Protein AF-A0A369S631-F1 (afdb_monomer_lite)

Radius of gyration: 33.82 Å; chains: 1; bounding box: 80×39×84 Å

Secondary structure (DSSP, 8-state):
-------EEEEE-SS----HHHHHHHHHHTT-EETTEEP-SEEEEE--GGG-TTT----TTEEEEEETTEEEEEEPTTEETTTTEEP-HHHHT--S-TTEEEEEETTEEEEEEPTT-EE-TTSTT-EE--GGGT--STT-EEEEETTEEEEE--TTEESTTS-EEP--EEETTEEE---

Structure (mmCIF, N/CA/C/O backbone):
data_AF-A0A369S631-F1
#
_entry.id   AF-A0A369S631-F1
#
loop_
_atom_site.group_PDB
_atom_site.id
_atom_site.type_symbol
_atom_site.label_atom_id
_atom_site.label_alt_id
_atom_site.label_comp_id
_atom_site.label_asym_id
_atom_site.label_entity_id
_atom_site.label_seq_id
_atom_site.pdbx_PDB_ins_code
_atom_site.Cartn_x
_atom_site.Cartn_y
_atom_site.Cartn_z
_atom_site.occupancy
_atom_site.B_iso_or_equiv
_atom_site.auth_seq_id
_atom_site.auth_comp_id
_atom_site.auth_asym_id
_atom_site.auth_atom_id
_atom_site.pdbx_PDB_model_num
ATOM 1 N N . MET A 1 1 ? -41.662 -12.267 47.388 1.00 38.25 1 MET A N 1
ATOM 2 C CA . MET A 1 1 ? -40.874 -11.061 47.059 1.00 38.25 1 MET A CA 1
ATOM 3 C C . MET A 1 1 ? -40.591 -11.122 45.569 1.00 38.25 1 MET A C 1
ATOM 5 O O . MET A 1 1 ? -40.041 -12.119 45.124 1.00 38.25 1 MET A O 1
ATOM 9 N N . CYS A 1 2 ? -41.093 -10.161 44.795 1.00 37.19 2 CYS A N 1
ATOM 10 C CA . CYS A 1 2 ? -40.942 -10.144 43.340 1.00 37.19 2 CYS A CA 1
ATOM 11 C C . CYS A 1 2 ? -39.547 -9.592 43.016 1.00 37.19 2 CYS A C 1
ATOM 13 O O . CYS A 1 2 ? -39.339 -8.386 43.116 1.00 37.19 2 CYS A O 1
ATOM 15 N N . SER A 1 3 ? -38.580 -10.463 42.721 1.00 49.34 3 SER A N 1
ATOM 16 C CA . SER A 1 3 ? -37.281 -10.033 42.197 1.00 49.34 3 SER A CA 1
ATOM 17 C C . SER A 1 3 ? -37.453 -9.857 40.695 1.00 49.34 3 SER A C 1
ATOM 19 O O . SER A 1 3 ? -37.385 -10.824 39.940 1.00 49.34 3 SER A O 1
ATOM 21 N N . ILE A 1 4 ? -37.789 -8.643 40.263 1.00 53.31 4 ILE A N 1
ATOM 22 C CA . ILE A 1 4 ? -37.769 -8.313 38.840 1.00 53.31 4 ILE A CA 1
ATOM 23 C C . ILE A 1 4 ? -36.288 -8.157 38.498 1.00 53.31 4 ILE A C 1
ATOM 25 O O . ILE A 1 4 ? -35.672 -7.168 38.882 1.00 53.31 4 ILE A O 1
ATOM 29 N N . ALA A 1 5 ? -35.701 -9.163 37.850 1.00 55.25 5 ALA A N 1
ATOM 30 C CA . ALA A 1 5 ? -34.417 -9.000 37.186 1.00 55.25 5 ALA A CA 1
ATOM 31 C C . ALA A 1 5 ? -34.649 -8.044 36.011 1.00 55.25 5 ALA A C 1
ATOM 33 O O . ALA A 1 5 ? -35.128 -8.435 34.951 1.00 55.25 5 ALA A O 1
ATOM 34 N N . THR A 1 6 ? -34.439 -6.757 36.249 1.00 62.78 6 THR A N 1
ATOM 35 C CA . THR A 1 6 ? -34.330 -5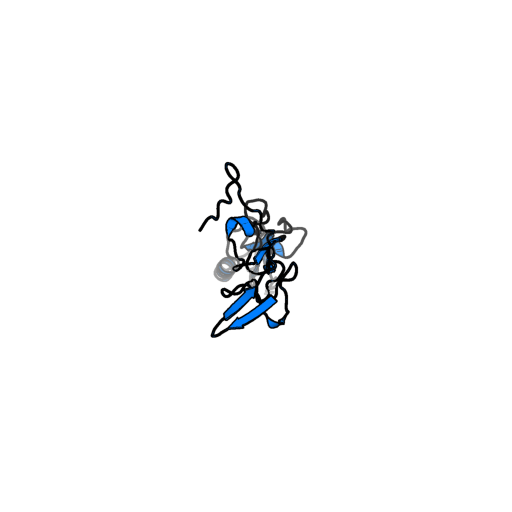.763 35.188 1.00 62.78 6 THR A CA 1
ATOM 36 C C . THR A 1 6 ? -32.920 -5.880 34.631 1.00 62.78 6 THR A C 1
ATOM 38 O O . THR A 1 6 ? -31.969 -5.543 35.330 1.00 62.78 6 THR A O 1
ATOM 41 N N . ASP A 1 7 ? -32.770 -6.383 33.409 1.00 65.81 7 ASP A N 1
ATOM 42 C CA . ASP A 1 7 ? -31.478 -6.362 32.725 1.00 65.81 7 ASP A CA 1
ATOM 43 C C . ASP A 1 7 ? -31.050 -4.901 32.528 1.00 65.81 7 ASP A C 1
ATOM 45 O O . ASP A 1 7 ? -31.763 -4.106 31.908 1.00 65.81 7 ASP A O 1
ATOM 49 N N . PHE A 1 8 ? -29.891 -4.532 33.072 1.00 70.88 8 PHE A N 1
ATOM 50 C CA . PHE A 1 8 ? -29.344 -3.187 32.916 1.00 70.88 8 PHE A CA 1
ATOM 51 C C . PHE A 1 8 ? -28.276 -3.185 31.825 1.00 70.88 8 PHE A C 1
ATOM 53 O O . PHE A 1 8 ? -27.304 -3.940 31.886 1.00 70.88 8 PHE A O 1
ATOM 60 N N . TYR A 1 9 ? -28.442 -2.294 30.848 1.00 72.81 9 TYR A N 1
ATOM 61 C CA . TYR A 1 9 ? -27.480 -2.071 29.773 1.00 72.81 9 TYR A CA 1
ATOM 62 C C . TYR A 1 9 ? -26.773 -0.740 29.997 1.00 72.81 9 TYR A C 1
ATOM 64 O O . TYR A 1 9 ? -27.407 0.317 29.989 1.00 72.81 9 TYR A O 1
ATOM 72 N N . ILE A 1 10 ? -25.458 -0.793 30.192 1.00 76.12 10 ILE A N 1
ATOM 73 C CA . ILE A 1 10 ? -24.613 0.394 30.311 1.00 76.12 10 ILE A CA 1
ATOM 74 C C . ILE A 1 10 ? -23.773 0.486 29.042 1.00 76.12 10 ILE A C 1
ATOM 76 O O . ILE A 1 10 ? -22.958 -0.392 28.760 1.00 76.12 10 ILE A O 1
ATOM 80 N N . VAL A 1 11 ? -23.986 1.558 28.279 1.00 76.25 11 VAL A N 1
ATOM 81 C CA . VAL A 1 11 ? -23.206 1.868 27.080 1.00 76.25 11 VAL A CA 1
ATOM 82 C C . VAL A 1 11 ? -22.340 3.079 27.376 1.00 76.25 11 VAL A C 1
ATOM 84 O O . VAL A 1 11 ? -22.861 4.164 27.641 1.00 76.25 11 VAL A O 1
ATOM 87 N N . PHE A 1 12 ? -21.024 2.900 27.323 1.00 77.62 12 PHE A N 1
ATOM 88 C CA . PHE A 1 12 ? -20.102 4.021 27.428 1.00 77.62 12 PHE A CA 1
ATOM 89 C C . PHE A 1 12 ? -19.967 4.724 26.088 1.00 77.62 12 PHE A C 1
ATOM 91 O O . PHE A 1 12 ? -19.769 4.080 25.066 1.00 77.62 12 PHE A O 1
ATOM 98 N N . LYS A 1 13 ? -20.058 6.051 26.117 1.00 66.44 13 LYS A N 1
ATOM 99 C CA . LYS A 1 13 ? -19.636 6.932 25.028 1.00 66.44 13 LYS A CA 1
ATOM 100 C C . LYS A 1 13 ? -18.479 7.785 25.532 1.00 66.44 13 LYS A C 1
ATOM 102 O O . LYS A 1 13 ? -18.433 8.044 26.732 1.00 66.44 13 LYS A O 1
ATOM 107 N N . GLU A 1 14 ? -17.579 8.146 24.620 1.00 67.06 14 GLU A N 1
ATOM 108 C CA . GLU A 1 14 ? -16.472 9.115 24.717 1.00 67.06 14 GLU A CA 1
ATOM 109 C C . GLU A 1 14 ? -15.904 9.448 26.122 1.00 67.06 14 GLU A C 1
ATOM 111 O O . GLU A 1 14 ? -16.585 9.946 27.014 1.00 67.06 14 GLU A O 1
ATOM 116 N N . ASN A 1 15 ? -14.585 9.305 26.286 1.00 64.00 15 ASN A N 1
ATOM 117 C CA . ASN A 1 15 ? -13.786 9.597 27.490 1.00 64.00 15 ASN A CA 1
ATOM 118 C C . ASN A 1 15 ? -13.926 8.606 28.657 1.00 64.00 15 ASN A C 1
ATOM 120 O O . ASN A 1 15 ? -13.320 8.803 29.714 1.00 64.00 15 ASN A O 1
ATOM 124 N N . SER A 1 16 ? -14.643 7.501 28.468 1.00 68.50 16 SER A N 1
ATOM 125 C CA . SER A 1 16 ? -14.704 6.424 29.457 1.00 68.50 16 SER A CA 1
ATOM 126 C C . SER A 1 16 ? -13.535 5.459 29.268 1.00 68.50 16 SER A C 1
ATOM 128 O O . SER A 1 16 ? -13.658 4.452 28.587 1.00 68.50 16 SER A O 1
ATOM 130 N N . LYS A 1 17 ? -12.393 5.721 29.917 1.00 69.00 17 LYS A N 1
ATOM 131 C CA . LYS A 1 17 ? -11.225 4.805 29.916 1.00 69.00 17 LYS A CA 1
ATOM 132 C C . LYS A 1 17 ? -11.453 3.506 30.705 1.00 69.00 17 LYS A C 1
ATOM 134 O O . LYS A 1 17 ? -10.502 2.824 31.076 1.00 69.00 17 LYS A O 1
ATOM 139 N N . ILE A 1 18 ? -12.702 3.213 31.042 1.00 74.94 18 ILE A N 1
ATOM 140 C CA . ILE A 1 18 ? -13.076 2.086 31.878 1.00 74.94 18 ILE A CA 1
ATOM 141 C C . ILE A 1 18 ? -13.235 0.880 30.965 1.00 74.94 18 ILE A C 1
ATOM 143 O O . ILE A 1 18 ? -14.046 0.897 30.043 1.00 74.94 18 ILE A O 1
ATOM 147 N N . ASN A 1 19 ? -12.480 -0.177 31.242 1.00 78.25 19 ASN A N 1
ATOM 148 C CA . ASN A 1 19 ? -12.666 -1.448 30.567 1.00 78.25 19 ASN A CA 1
ATOM 149 C C . ASN A 1 19 ? -14.057 -2.015 30.934 1.00 78.25 19 ASN A C 1
ATOM 151 O O . ASN A 1 19 ? -14.315 -2.250 32.121 1.00 78.25 19 ASN A O 1
ATOM 155 N N . PRO A 1 20 ? -14.947 -2.275 29.955 1.00 76.62 20 PRO A N 1
ATOM 156 C CA . PRO A 1 20 ? -16.286 -2.805 30.211 1.00 76.62 20 PRO A CA 1
ATOM 157 C C . PRO A 1 20 ? -16.293 -4.084 31.058 1.00 76.62 20 PRO A C 1
ATOM 159 O O . PRO A 1 20 ? -17.171 -4.264 31.900 1.00 76.62 20 PRO A O 1
ATOM 162 N N . SER A 1 21 ? -15.283 -4.944 30.889 1.00 76.38 21 SER A N 1
ATOM 163 C CA . SER A 1 21 ? -15.164 -6.207 31.629 1.00 76.38 21 SER A CA 1
ATOM 164 C C . SER A 1 21 ? -14.772 -5.989 33.093 1.00 76.38 21 SER A C 1
ATOM 166 O O . SER A 1 21 ? -15.277 -6.672 33.982 1.00 76.38 21 SER A O 1
ATOM 168 N N . GLU A 1 22 ? -13.895 -5.020 33.370 1.00 80.00 22 GLU A N 1
ATOM 169 C CA . GLU A 1 22 ? -13.499 -4.679 34.743 1.00 80.00 22 GLU A CA 1
ATOM 170 C C . GLU A 1 22 ? -14.668 -4.067 35.510 1.00 80.00 22 GLU A C 1
ATOM 172 O O . GLU A 1 22 ? -14.922 -4.434 36.658 1.00 80.00 22 GLU A O 1
ATOM 177 N N . LEU A 1 23 ? -15.429 -3.181 34.864 1.00 78.06 23 LEU A N 1
ATOM 178 C CA . LEU A 1 23 ? -16.596 -2.591 35.501 1.00 78.06 23 LEU A CA 1
ATOM 179 C C . LEU A 1 23 ? -17.709 -3.614 35.734 1.00 78.06 23 LEU A C 1
ATOM 181 O O . LEU A 1 23 ? -18.357 -3.567 36.778 1.00 78.06 23 LEU A O 1
ATOM 185 N N . ALA A 1 24 ? -17.910 -4.558 34.810 1.00 75.94 24 ALA A N 1
ATOM 186 C CA . ALA A 1 24 ? -18.889 -5.627 34.988 1.00 75.94 24 ALA A CA 1
ATOM 187 C C . ALA A 1 24 ? -18.572 -6.454 36.242 1.00 75.94 24 ALA A C 1
ATOM 189 O O . ALA A 1 24 ? -19.467 -6.724 37.046 1.00 75.94 24 ALA A O 1
ATOM 190 N N . ASN A 1 25 ? -17.287 -6.749 36.470 1.00 76.81 25 ASN A N 1
ATOM 191 C CA . ASN A 1 25 ? -16.831 -7.417 37.686 1.00 76.81 25 ASN A CA 1
ATOM 192 C C . ASN A 1 25 ? -17.133 -6.586 38.940 1.00 76.81 25 ASN A C 1
ATOM 194 O O . ASN A 1 25 ? -17.778 -7.102 39.849 1.00 76.81 25 ASN A O 1
ATOM 198 N N . VAL A 1 26 ? -16.757 -5.300 38.970 1.00 77.44 26 VAL A N 1
ATOM 199 C CA . VAL A 1 26 ? -17.018 -4.412 40.123 1.00 77.44 26 VAL A CA 1
ATOM 200 C C . VAL A 1 26 ? -18.509 -4.331 40.456 1.00 77.44 26 VAL A C 1
ATOM 202 O O . VAL A 1 26 ? -18.893 -4.382 41.623 1.00 77.44 26 VAL A O 1
ATOM 205 N N . ILE A 1 27 ? -19.371 -4.222 39.443 1.00 75.50 27 ILE A N 1
ATOM 206 C CA . ILE A 1 27 ? -20.819 -4.158 39.656 1.00 75.50 27 ILE A CA 1
ATOM 207 C C . ILE A 1 27 ? -21.346 -5.476 40.232 1.00 75.50 27 ILE A C 1
ATOM 209 O O . ILE A 1 27 ? -22.142 -5.456 41.173 1.00 75.50 27 ILE A O 1
ATOM 213 N N . SER A 1 28 ? -20.866 -6.610 39.714 1.00 72.44 28 SER A N 1
ATOM 214 C CA . SER A 1 28 ? -21.286 -7.938 40.172 1.00 72.44 28 SER A CA 1
ATOM 215 C C . SER A 1 28 ? -20.863 -8.256 41.613 1.00 72.44 28 SER A C 1
ATOM 217 O O . SER A 1 28 ? -21.577 -8.971 42.311 1.00 72.44 28 SER A O 1
ATOM 219 N N . THR A 1 29 ? -19.743 -7.702 42.095 1.00 76.50 29 THR A N 1
ATOM 220 C CA . THR A 1 29 ? -19.216 -7.978 43.443 1.00 76.50 29 THR A CA 1
ATOM 221 C C . THR A 1 29 ? -19.758 -7.050 44.528 1.00 76.50 29 THR A C 1
ATOM 223 O O . THR A 1 29 ? -19.678 -7.382 45.709 1.00 76.50 29 THR A O 1
ATOM 226 N N . ASN A 1 30 ? -20.307 -5.890 44.158 1.00 75.50 30 ASN A N 1
ATOM 227 C CA . ASN A 1 30 ? -20.600 -4.815 45.109 1.00 75.50 30 ASN A CA 1
ATOM 228 C C . ASN A 1 30 ? -22.081 -4.690 45.508 1.00 75.50 30 ASN A C 1
ATOM 230 O O . ASN A 1 30 ? -22.421 -3.740 46.209 1.00 75.50 30 ASN A O 1
ATOM 234 N N . ASN A 1 31 ? -22.955 -5.625 45.108 1.00 74.69 31 ASN A N 1
ATOM 235 C CA . ASN A 1 31 ? -24.385 -5.641 45.468 1.00 74.69 31 ASN A CA 1
ATOM 236 C C . ASN A 1 31 ? -25.062 -4.259 45.324 1.00 74.69 31 ASN A C 1
ATOM 238 O O . ASN A 1 31 ? -25.713 -3.769 46.249 1.00 74.69 31 ASN A O 1
ATOM 242 N N . LEU A 1 32 ? -24.868 -3.606 44.173 1.00 76.31 32 LEU A N 1
ATOM 243 C CA . LEU A 1 32 ? -25.383 -2.259 43.912 1.00 76.31 32 LEU A CA 1
ATOM 244 C C . LEU A 1 32 ? -26.918 -2.211 43.981 1.00 76.31 32 LEU A C 1
ATOM 246 O O . LEU A 1 32 ? -27.606 -3.099 43.477 1.00 76.31 32 LEU A O 1
ATOM 250 N N . ILE A 1 33 ? -27.450 -1.141 44.582 1.00 76.50 33 ILE A N 1
ATOM 251 C CA . ILE A 1 33 ? -28.890 -0.886 44.707 1.00 76.50 33 ILE A CA 1
ATOM 252 C C . ILE A 1 33 ? -29.209 0.484 44.102 1.00 76.50 33 ILE A C 1
ATOM 254 O O . ILE A 1 33 ? -28.678 1.496 44.558 1.00 76.50 33 ILE A O 1
ATOM 258 N N . ILE A 1 34 ? -30.106 0.534 43.113 1.00 72.44 34 ILE A N 1
ATOM 259 C CA . ILE A 1 34 ? -30.639 1.783 42.541 1.00 72.44 34 ILE A CA 1
ATOM 260 C C . ILE A 1 34 ? -32.146 1.816 42.788 1.00 72.44 34 ILE A C 1
ATOM 262 O O . ILE A 1 34 ? -32.844 0.852 42.499 1.00 72.44 34 ILE A O 1
ATOM 266 N N . GLN A 1 35 ? -32.653 2.910 43.370 1.00 78.44 35 GLN A N 1
ATOM 267 C CA . GLN A 1 35 ? -34.083 3.080 43.689 1.00 78.44 35 GLN A CA 1
ATOM 268 C C . GLN A 1 35 ? -34.692 1.913 44.501 1.00 78.44 35 GLN A C 1
ATOM 270 O O . GLN A 1 35 ? -35.868 1.588 44.367 1.00 78.44 35 GLN A O 1
ATOM 275 N N . GLY A 1 36 ? -33.890 1.277 45.362 1.00 75.81 36 GLY A N 1
ATOM 276 C CA . GLY A 1 36 ? -34.324 0.144 46.186 1.00 75.81 36 GLY A CA 1
ATOM 277 C C . GLY A 1 36 ? -34.330 -1.212 45.472 1.00 75.81 36 GLY A C 1
ATOM 278 O O . GLY A 1 36 ? -34.725 -2.202 46.083 1.00 75.81 36 GLY A O 1
ATOM 279 N N . GLN A 1 37 ? -33.872 -1.285 44.218 1.00 76.19 37 GLN A N 1
ATOM 280 C CA . GLN A 1 37 ? -33.722 -2.534 43.472 1.00 76.19 37 GLN A CA 1
ATOM 281 C C . GLN A 1 37 ? -32.257 -2.965 43.411 1.00 76.19 37 GLN A C 1
ATOM 283 O O . GLN A 1 37 ? -31.389 -2.183 43.022 1.00 76.19 37 GLN A O 1
ATOM 288 N N . SER A 1 38 ? -31.990 -4.219 43.787 1.00 75.81 38 SER A N 1
ATOM 289 C CA . SER A 1 38 ? -30.686 -4.847 43.582 1.00 75.81 38 SER A CA 1
ATOM 290 C C . SER A 1 38 ? -30.435 -5.028 42.094 1.00 75.81 38 SER A C 1
ATOM 292 O O . SER A 1 38 ? -31.223 -5.661 41.393 1.00 75.81 38 SER A O 1
ATOM 294 N N . ILE A 1 39 ? -29.313 -4.499 41.631 1.00 73.62 39 ILE A N 1
ATOM 295 C CA . ILE A 1 39 ? -28.871 -4.672 40.260 1.00 73.62 39 ILE A CA 1
ATOM 296 C C . ILE A 1 39 ? -28.252 -6.061 40.133 1.00 73.62 39 ILE A C 1
ATOM 298 O O . ILE A 1 39 ? -27.251 -6.374 40.772 1.00 73.62 39 ILE A O 1
ATOM 302 N N . GLN A 1 40 ? -28.875 -6.898 39.314 1.00 70.25 40 GLN A N 1
ATOM 303 C CA . GLN A 1 40 ? -28.386 -8.221 38.941 1.00 70.25 40 GLN A CA 1
ATOM 304 C C . GLN A 1 40 ? -28.347 -8.275 37.412 1.00 70.25 40 GLN A C 1
ATOM 306 O O . GLN A 1 40 ? -29.193 -7.660 36.773 1.00 70.25 40 GLN A O 1
ATOM 311 N N . ASN A 1 41 ? -27.371 -8.985 36.839 1.00 70.25 41 ASN A N 1
ATOM 312 C CA . ASN A 1 41 ? -27.178 -9.120 35.387 1.00 70.25 41 ASN A CA 1
ATOM 313 C C . ASN A 1 41 ? -27.002 -7.771 34.657 1.00 70.25 41 ASN A C 1
ATOM 315 O O . ASN A 1 41 ? -27.923 -7.238 34.039 1.00 70.25 41 ASN A O 1
ATOM 319 N N . VAL A 1 42 ? -25.786 -7.219 34.710 1.00 75.19 42 VAL A N 1
ATOM 320 C CA . VAL A 1 42 ? -25.434 -5.990 33.980 1.00 75.19 42 VAL A CA 1
ATOM 321 C C . VAL A 1 42 ? -24.629 -6.328 32.742 1.00 75.19 42 VAL A C 1
ATOM 323 O O . VAL A 1 42 ? -23.574 -6.954 32.833 1.00 75.19 42 VAL A O 1
ATOM 326 N N . THR A 1 43 ? -25.108 -5.859 31.594 1.00 78.00 43 THR A N 1
ATOM 327 C CA . THR A 1 43 ? -24.362 -5.919 30.341 1.00 78.00 43 THR A CA 1
ATOM 328 C C . THR A 1 43 ? -23.698 -4.571 30.116 1.00 78.00 43 THR A C 1
ATOM 330 O O . THR A 1 43 ? -24.369 -3.542 30.016 1.00 78.00 43 THR A O 1
ATOM 333 N N . ILE A 1 44 ? -22.369 -4.574 30.050 1.00 79.06 44 ILE A N 1
ATOM 334 C CA . ILE A 1 44 ? -21.579 -3.373 29.794 1.00 79.06 44 ILE A CA 1
ATOM 335 C C . ILE A 1 44 ? -20.936 -3.524 28.434 1.00 79.06 44 ILE A C 1
ATOM 337 O O . ILE A 1 44 ? -20.188 -4.472 28.193 1.00 79.06 44 ILE A O 1
ATOM 341 N N . THR A 1 45 ? -21.232 -2.584 27.550 1.00 84.19 45 THR A N 1
ATOM 342 C CA . THR A 1 45 ? -20.681 -2.578 26.201 1.00 84.19 45 THR A CA 1
ATOM 343 C C . THR A 1 45 ? -20.066 -1.234 25.896 1.00 84.19 45 THR A C 1
ATOM 345 O O . THR A 1 45 ? -20.592 -0.182 26.261 1.00 84.19 45 THR A O 1
ATOM 348 N N . ASP A 1 46 ? -18.964 -1.289 25.174 1.00 86.56 46 ASP A N 1
ATOM 349 C CA . ASP A 1 46 ? -18.381 -0.122 24.549 1.00 86.56 46 ASP A CA 1
ATOM 350 C C . ASP A 1 46 ? -19.199 0.284 23.314 1.00 86.56 46 ASP A C 1
ATOM 352 O O . ASP A 1 46 ? -19.688 -0.576 22.569 1.00 86.56 46 ASP A O 1
ATOM 356 N N . PHE A 1 47 ? -19.403 1.586 23.124 1.00 89.00 47 PHE A N 1
ATOM 357 C CA . PHE A 1 47 ? -20.071 2.086 21.932 1.00 89.00 47 PHE A CA 1
ATOM 358 C C . PHE A 1 47 ? -19.093 2.068 20.765 1.00 89.00 47 PHE A C 1
ATOM 360 O O . PHE A 1 47 ? -18.191 2.882 20.720 1.00 89.00 47 PHE A O 1
ATOM 367 N N . ASN A 1 48 ? -19.299 1.171 19.800 1.00 91.31 48 ASN A N 1
ATOM 368 C CA . ASN A 1 48 ? -18.397 1.081 18.660 1.00 91.31 48 ASN A CA 1
ATOM 369 C C . ASN A 1 48 ? -18.618 2.233 17.665 1.00 91.31 48 ASN A C 1
ATOM 371 O O . ASN A 1 48 ? -19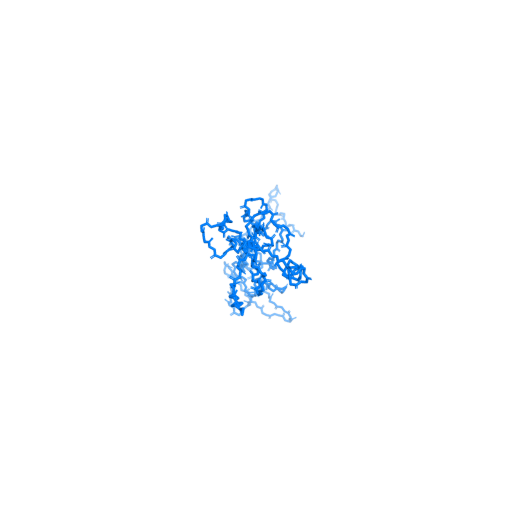.490 2.127 16.794 1.00 91.31 48 ASN A O 1
ATOM 375 N N . GLU A 1 49 ? -17.820 3.302 17.750 1.00 92.50 49 GLU A N 1
ATOM 376 C CA . GLU A 1 49 ? -17.937 4.454 16.844 1.00 92.50 49 GLU A CA 1
ATOM 377 C C . GLU A 1 49 ? -17.627 4.083 15.384 1.00 92.50 49 GLU A C 1
ATOM 379 O O . GLU A 1 49 ? -18.148 4.693 14.450 1.00 92.50 49 GLU A O 1
ATOM 384 N N . CYS A 1 50 ? -16.852 3.019 15.157 1.00 94.81 50 CYS A N 1
ATOM 385 C CA . CYS A 1 50 ? -16.525 2.536 13.817 1.00 94.81 50 CYS A CA 1
ATOM 386 C C . CYS A 1 50 ? -17.675 1.779 13.136 1.00 94.81 50 CYS A C 1
ATOM 388 O O . CYS A 1 50 ? -17.650 1.598 11.918 1.00 94.81 50 CYS A O 1
ATOM 390 N N . ALA A 1 51 ? -18.684 1.325 13.887 1.00 94.06 51 ALA A N 1
ATOM 391 C CA . ALA A 1 51 ? -19.791 0.535 13.345 1.00 94.06 51 ALA A CA 1
ATOM 392 C C . ALA A 1 51 ? -20.835 1.379 12.593 1.00 94.06 51 ALA A C 1
ATOM 394 O O . ALA A 1 51 ? -21.667 0.829 11.867 1.00 94.06 51 ALA A O 1
ATOM 395 N N . ARG A 1 52 ? -20.827 2.707 12.767 1.00 89.75 52 ARG A N 1
ATOM 396 C CA . ARG A 1 52 ? -21.833 3.614 12.204 1.00 89.75 52 ARG A CA 1
ATOM 397 C C . ARG A 1 52 ? -21.161 4.756 11.455 1.00 89.75 52 ARG A C 1
ATOM 399 O O . ARG A 1 52 ? -20.384 5.512 12.022 1.00 89.75 52 ARG A O 1
ATOM 406 N N . ALA A 1 53 ? -21.532 4.942 10.190 1.00 86.69 53 ALA A N 1
ATOM 407 C CA . ALA A 1 53 ? -20.978 6.005 9.346 1.00 86.69 53 ALA A CA 1
ATOM 408 C C . ALA A 1 53 ? -21.241 7.428 9.881 1.00 86.69 53 ALA A C 1
ATOM 410 O O . ALA A 1 53 ? -20.525 8.351 9.525 1.00 86.69 53 ALA A O 1
ATOM 411 N N . THR A 1 54 ? -22.265 7.612 10.722 1.00 90.06 54 THR A N 1
ATOM 412 C CA . THR A 1 54 ? -22.576 8.899 11.364 1.00 90.06 54 THR A CA 1
ATOM 413 C C . THR A 1 54 ? -21.637 9.253 12.513 1.00 90.06 54 THR A C 1
ATOM 415 O O . THR A 1 54 ? -21.522 10.428 12.837 1.00 90.06 54 THR A O 1
ATOM 418 N N . ASP A 1 55 ? -21.011 8.249 13.130 1.00 89.94 55 ASP A N 1
ATOM 419 C CA . ASP A 1 55 ? -20.145 8.408 14.304 1.00 89.94 55 ASP A CA 1
ATOM 420 C C . ASP A 1 55 ? -18.654 8.290 13.919 1.00 89.94 55 ASP A C 1
ATOM 422 O O . ASP A 1 55 ? -17.789 8.898 14.547 1.00 89.94 55 ASP A O 1
ATOM 426 N N . ASN A 1 56 ? -18.351 7.571 12.832 1.00 91.81 56 ASN A N 1
ATOM 427 C CA . ASN A 1 56 ? -17.008 7.448 12.276 1.00 91.81 56 ASN A CA 1
ATOM 428 C C . ASN A 1 56 ? -16.592 8.715 11.505 1.00 91.81 56 ASN A C 1
ATOM 430 O O . ASN A 1 56 ? -17.052 8.955 10.388 1.00 91.81 56 ASN A O 1
ATOM 434 N N . THR A 1 57 ? -15.671 9.496 12.076 1.00 92.31 57 THR A N 1
ATOM 435 C CA . THR A 1 57 ? -15.122 10.710 11.438 1.00 92.31 57 THR A CA 1
ATOM 436 C C . THR A 1 57 ? -13.852 10.470 10.614 1.00 92.31 57 THR A C 1
ATOM 438 O O . THR A 1 57 ? -13.299 11.417 10.049 1.00 92.31 57 THR A O 1
ATOM 441 N N . CYS A 1 58 ? -13.371 9.226 10.527 1.00 94.50 58 CYS A N 1
ATOM 442 C CA . CYS A 1 58 ? -12.175 8.898 9.762 1.00 94.50 58 CYS A CA 1
ATOM 443 C C . CYS A 1 58 ? -12.388 9.148 8.264 1.00 94.50 58 CYS A C 1
ATOM 445 O O . CYS A 1 58 ? -13.448 8.867 7.703 1.00 94.50 58 CYS A O 1
ATOM 447 N N . ASN A 1 59 ? -11.352 9.648 7.594 1.00 93.56 59 ASN A N 1
ATOM 448 C CA . ASN A 1 59 ? -11.385 9.863 6.152 1.00 93.56 59 ASN A CA 1
ATOM 449 C C . ASN A 1 59 ? -11.266 8.540 5.365 1.00 93.56 59 ASN A C 1
ATOM 451 O O . ASN A 1 59 ? -11.008 7.470 5.919 1.00 93.56 59 ASN A O 1
ATOM 455 N N . SER A 1 60 ? -11.423 8.611 4.039 1.00 94.69 60 SER A N 1
ATOM 456 C CA . SER A 1 60 ? -11.378 7.438 3.152 1.00 94.69 60 SER A CA 1
ATOM 457 C C . SER A 1 60 ? -10.045 6.687 3.164 1.00 94.69 60 SER A C 1
ATOM 459 O O . SER A 1 60 ? -10.025 5.501 2.837 1.00 94.69 60 SER A O 1
ATOM 461 N N . ASN A 1 61 ? -8.951 7.337 3.561 1.00 97.12 61 ASN A N 1
ATOM 462 C CA . ASN A 1 61 ? -7.595 6.783 3.595 1.00 97.12 61 ASN A CA 1
ATOM 463 C C . ASN A 1 61 ? -7.193 6.330 5.008 1.00 97.12 61 ASN A C 1
ATOM 465 O O . ASN A 1 61 ? -6.026 6.037 5.268 1.00 97.12 61 ASN A O 1
ATOM 469 N N . GLN A 1 62 ? -8.162 6.237 5.920 1.00 97.06 62 GLN A N 1
ATOM 470 C CA . GLN A 1 62 ? -7.980 5.802 7.298 1.00 97.06 62 GLN A CA 1
ATOM 471 C C . GLN A 1 62 ? -8.786 4.536 7.604 1.00 97.06 62 GLN A C 1
ATOM 473 O O . GLN A 1 62 ? -9.857 4.293 7.050 1.00 97.06 62 GLN A O 1
ATOM 478 N N . ASN A 1 63 ? -8.253 3.729 8.514 1.00 95.94 63 ASN A N 1
ATOM 479 C CA . ASN A 1 63 ? -8.956 2.659 9.198 1.00 95.94 63 ASN A CA 1
ATOM 480 C C . ASN A 1 63 ? -9.433 3.187 10.552 1.00 95.94 63 ASN A C 1
ATOM 482 O O . ASN A 1 63 ? -8.636 3.720 11.328 1.00 95.94 63 ASN A O 1
ATOM 486 N N . CYS A 1 64 ? -10.724 3.020 10.830 1.00 96.19 64 CYS A N 1
ATOM 487 C CA . CYS A 1 64 ? -11.274 3.296 12.150 1.00 96.19 64 CYS A CA 1
ATOM 488 C C . CYS A 1 64 ? -10.959 2.127 13.084 1.00 96.19 64 CYS A C 1
ATOM 490 O O . CYS A 1 64 ? -11.224 0.969 12.751 1.00 96.19 64 CYS A O 1
ATOM 492 N N . ILE A 1 65 ? -10.390 2.437 14.244 1.00 95.25 65 ILE A N 1
ATOM 493 C CA . ILE A 1 65 ? -10.053 1.478 15.290 1.00 95.25 65 ILE A CA 1
ATOM 494 C C . ILE A 1 65 ? -10.850 1.853 16.529 1.00 95.25 65 ILE A C 1
ATOM 496 O O . ILE A 1 65 ? -10.637 2.915 17.114 1.00 95.25 65 ILE A O 1
ATOM 500 N N . ASN A 1 66 ? -11.751 0.959 16.918 1.00 92.44 66 ASN A N 1
ATOM 501 C CA . ASN A 1 66 ? -12.565 1.125 18.108 1.00 92.44 66 ASN A CA 1
ATOM 502 C C . ASN A 1 66 ? -11.735 0.873 19.372 1.00 92.44 66 ASN A C 1
ATOM 504 O O . ASN A 1 66 ? -11.025 -0.134 19.448 1.00 92.44 66 ASN A O 1
ATOM 508 N N . LEU A 1 67 ? -11.832 1.759 20.356 1.00 89.62 67 LEU A N 1
ATOM 509 C CA . LEU A 1 67 ? -11.129 1.682 21.634 1.00 89.62 67 LEU A CA 1
ATOM 510 C C . LEU A 1 67 ? -12.136 1.864 22.778 1.00 89.62 67 LEU A C 1
ATOM 512 O O . LEU A 1 67 ? -13.235 2.358 22.590 1.00 89.62 67 LEU A O 1
ATOM 516 N N . TYR A 1 68 ? -11.775 1.492 24.005 1.00 87.56 68 TYR A N 1
ATOM 517 C CA . TYR A 1 68 ? -12.709 1.685 25.115 1.00 87.56 68 TYR A CA 1
ATOM 518 C C . TYR A 1 68 ? -12.945 3.169 25.400 1.00 87.56 68 TYR A C 1
ATOM 520 O O . TYR A 1 68 ? -12.014 3.906 25.744 1.00 87.56 68 TYR A O 1
ATOM 528 N N . GLY A 1 69 ? -14.203 3.582 25.247 1.00 83.31 69 GLY A N 1
ATOM 529 C CA . GLY A 1 69 ? -14.662 4.950 25.417 1.00 83.31 69 GLY A CA 1
ATOM 530 C C . GLY A 1 69 ? -14.068 5.937 24.418 1.00 83.31 69 GLY A C 1
ATOM 531 O O . GLY A 1 69 ? -14.039 7.125 24.732 1.00 83.31 69 GLY A O 1
ATOM 532 N N . THR A 1 70 ? -13.534 5.491 23.279 1.00 88.81 70 THR A N 1
ATOM 533 C CA . THR A 1 70 ? -13.069 6.368 22.194 1.00 88.81 70 THR A CA 1
ATOM 534 C C . THR A 1 70 ? -12.795 5.562 20.925 1.00 88.81 70 THR A C 1
ATOM 536 O O . THR A 1 70 ? -12.828 4.346 20.914 1.00 88.81 70 THR A O 1
ATOM 539 N N . TYR A 1 71 ? -12.374 6.222 19.859 1.00 91.94 71 TYR A N 1
ATOM 540 C CA . TYR A 1 71 ? -11.858 5.562 18.672 1.00 91.94 71 TYR A CA 1
ATOM 541 C C . TYR A 1 71 ? -10.662 6.343 18.149 1.00 91.94 71 TYR A C 1
ATOM 543 O O . TYR A 1 71 ? -10.406 7.488 18.530 1.00 91.94 71 TYR A O 1
ATOM 551 N N . THR A 1 72 ? -9.895 5.716 17.269 1.00 92.69 72 THR A N 1
ATOM 552 C CA . THR A 1 72 ? -8.807 6.394 16.576 1.00 92.69 72 THR A CA 1
ATOM 553 C C . THR A 1 72 ? -8.824 6.076 15.091 1.00 92.69 72 THR A C 1
ATOM 555 O O . THR A 1 72 ? -9.241 4.996 14.671 1.00 92.69 72 THR A O 1
ATOM 558 N N . CYS A 1 73 ? -8.364 7.035 14.292 1.00 95.56 73 CYS A N 1
ATOM 559 C CA . CYS A 1 73 ? -8.218 6.897 12.853 1.00 95.56 73 CYS A CA 1
ATOM 560 C C . CYS A 1 73 ? -6.741 6.698 12.528 1.00 95.56 73 CYS A C 1
ATOM 562 O O . CYS A 1 73 ? -5.931 7.610 12.699 1.00 95.56 73 CYS A O 1
ATOM 564 N N . GLN A 1 74 ? -6.387 5.513 12.041 1.00 96.44 74 GLN A N 1
ATOM 565 C CA . GLN A 1 74 ? -5.027 5.209 11.606 1.00 96.44 74 GLN A CA 1
ATOM 566 C C . GLN A 1 74 ? -4.957 5.226 10.083 1.00 96.44 74 GLN A C 1
ATOM 568 O O . GLN A 1 74 ? -5.850 4.698 9.429 1.00 96.44 74 GLN A O 1
ATOM 573 N N . CYS A 1 75 ? -3.901 5.793 9.498 1.00 98.06 75 CYS A N 1
ATOM 574 C CA . CYS A 1 75 ? -3.719 5.728 8.048 1.00 98.06 75 CYS A CA 1
ATOM 575 C C . CYS A 1 75 ? -3.695 4.277 7.553 1.00 98.06 75 CYS A C 1
ATOM 577 O O . CYS A 1 75 ? -3.106 3.396 8.185 1.00 98.06 75 CYS A O 1
ATOM 579 N N . LYS A 1 76 ? -4.338 4.038 6.408 1.00 97.75 76 LYS A N 1
ATOM 580 C CA . LYS A 1 76 ? -4.216 2.782 5.668 1.00 97.75 76 LYS A CA 1
ATOM 581 C C . LYS A 1 76 ? -2.765 2.577 5.222 1.00 97.75 76 LYS A C 1
ATOM 583 O O . LYS A 1 76 ? -1.984 3.525 5.136 1.00 97.75 76 LYS A O 1
ATOM 588 N N . ILE A 1 77 ? -2.410 1.328 4.925 1.00 96.00 77 ILE A N 1
ATOM 589 C CA . ILE A 1 77 ? -1.115 0.998 4.313 1.00 96.00 77 ILE A CA 1
ATOM 590 C C . ILE A 1 77 ? -0.966 1.806 3.015 1.00 96.00 77 ILE A C 1
ATOM 592 O O . ILE A 1 77 ? -1.938 1.941 2.276 1.00 96.00 77 ILE A O 1
ATOM 596 N N . GLY A 1 78 ? 0.228 2.356 2.778 1.00 96.69 78 GLY A N 1
ATOM 597 C CA . GLY A 1 78 ? 0.505 3.236 1.637 1.00 96.69 78 GLY A CA 1
ATOM 598 C C . GLY A 1 78 ? 0.229 4.722 1.896 1.00 96.69 78 GLY A C 1
ATOM 599 O O . GLY A 1 78 ? 0.482 5.536 1.022 1.00 96.69 78 GLY A O 1
ATOM 600 N N . PHE A 1 79 ? -0.228 5.109 3.094 1.00 97.75 79 PHE A N 1
ATOM 601 C CA . PHE A 1 79 ? -0.513 6.507 3.442 1.00 97.75 79 PHE A CA 1
ATOM 602 C C . PHE A 1 79 ? 0.208 6.952 4.721 1.00 97.75 79 PHE A C 1
ATOM 604 O O . PHE A 1 79 ? 0.476 6.149 5.616 1.00 97.75 79 PHE A O 1
ATOM 611 N N . THR A 1 80 ? 0.508 8.250 4.839 1.00 95.62 80 THR A N 1
ATOM 612 C CA . THR A 1 80 ? 1.236 8.817 5.987 1.00 95.62 80 THR A CA 1
ATOM 613 C C . THR A 1 80 ? 0.804 10.245 6.353 1.00 95.62 80 THR A C 1
ATOM 615 O O . THR A 1 80 ? 0.130 10.939 5.591 1.00 95.62 80 THR A O 1
ATOM 618 N N . GLY A 1 81 ? 1.214 10.703 7.539 1.00 93.31 81 GLY A N 1
ATOM 619 C CA . GLY A 1 81 ? 0.921 12.039 8.067 1.00 93.31 81 GLY A CA 1
ATOM 620 C C . GLY A 1 81 ? -0.512 12.216 8.583 1.00 93.31 81 GLY A C 1
ATOM 621 O O . GLY A 1 81 ? -1.343 11.317 8.503 1.00 93.31 81 GLY A O 1
ATOM 622 N N . SER A 1 82 ? -0.818 13.403 9.117 1.00 86.31 82 SER A N 1
ATOM 623 C CA . SER A 1 82 ? -2.131 13.716 9.713 1.00 86.31 82 SER A CA 1
ATOM 624 C C . SER A 1 82 ? -3.291 13.668 8.712 1.00 86.31 82 SER A C 1
ATOM 626 O O . SER A 1 82 ? -4.421 13.382 9.096 1.00 86.31 82 SER A O 1
ATOM 628 N N . GLY A 1 83 ? -3.010 13.924 7.433 1.00 90.94 83 GLY A N 1
ATOM 629 C CA . GLY A 1 83 ? -3.984 13.834 6.346 1.00 90.94 83 GLY A CA 1
ATOM 630 C C . GLY A 1 83 ? -4.071 12.462 5.677 1.00 90.94 83 GLY A C 1
ATOM 631 O O . GLY A 1 83 ? -4.897 12.310 4.786 1.00 90.94 83 GLY A O 1
ATOM 632 N N . CYS A 1 84 ? -3.239 11.487 6.069 1.00 96.44 84 CYS A N 1
ATOM 633 C CA . CYS A 1 84 ? -3.072 10.214 5.359 1.00 96.44 84 CYS A CA 1
ATOM 634 C C . CYS A 1 84 ? -2.903 10.428 3.851 1.00 96.44 84 CYS A C 1
ATOM 636 O O . CYS A 1 84 ? -3.721 10.002 3.036 1.00 96.44 84 CYS A O 1
ATOM 638 N N . VAL A 1 85 ? -1.837 11.152 3.512 1.00 96.06 85 VAL A N 1
ATOM 639 C CA . VAL A 1 85 ? -1.428 11.421 2.134 1.00 96.06 85 VAL A CA 1
ATOM 640 C C . VAL A 1 85 ? -0.684 10.206 1.602 1.00 96.06 85 VAL A C 1
ATOM 642 O O . VAL A 1 85 ? 0.055 9.553 2.341 1.00 96.06 85 VAL A O 1
ATOM 645 N N . ASP A 1 86 ? -0.908 9.917 0.328 1.00 97.50 86 ASP A N 1
ATOM 646 C CA . ASP A 1 86 ? -0.272 8.835 -0.410 1.00 97.50 86 ASP A CA 1
ATOM 647 C C . ASP A 1 86 ? 1.264 8.888 -0.312 1.00 97.50 86 ASP A C 1
ATOM 649 O O . ASP A 1 86 ? 1.881 9.952 -0.448 1.00 97.50 86 ASP A O 1
ATOM 653 N N . ILE A 1 87 ? 1.884 7.744 -0.029 1.00 97.38 87 ILE A N 1
ATOM 654 C CA . ILE A 1 87 ? 3.336 7.598 0.047 1.00 97.38 87 ILE A CA 1
ATOM 655 C C . ILE A 1 87 ? 3.857 7.359 -1.360 1.00 97.38 87 ILE A C 1
ATOM 657 O O . ILE A 1 87 ? 3.527 6.359 -1.967 1.00 97.38 87 ILE A O 1
ATOM 661 N N . ASN A 1 88 ? 4.772 8.204 -1.834 1.00 96.44 88 ASN A N 1
ATOM 662 C CA . ASN A 1 88 ? 5.412 7.970 -3.124 1.00 96.44 88 ASN A CA 1
ATOM 663 C C . ASN A 1 88 ? 6.542 6.930 -3.030 1.00 96.44 88 ASN A C 1
ATOM 665 O O . ASN A 1 88 ? 7.703 7.301 -2.795 1.00 96.44 88 ASN A O 1
ATOM 669 N N . GLU A 1 89 ? 6.241 5.644 -3.245 1.00 95.81 89 GLU A N 1
ATOM 670 C CA . GLU A 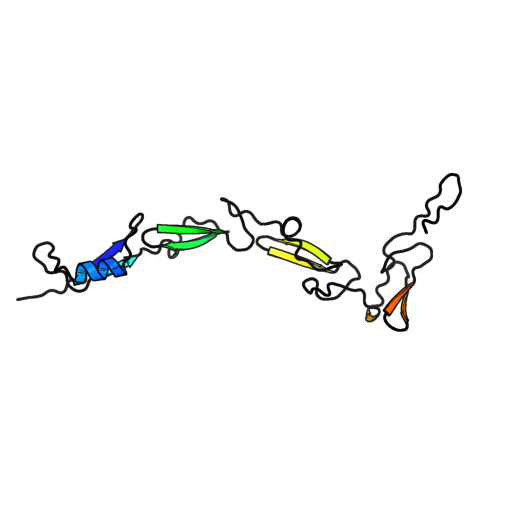1 89 ? 7.219 4.551 -3.093 1.00 95.81 89 GLU A CA 1
ATOM 671 C C . GLU A 1 89 ? 8.390 4.640 -4.073 1.00 95.81 89 GLU A C 1
ATOM 673 O O . GLU A 1 89 ? 9.487 4.168 -3.772 1.00 95.81 89 GLU A O 1
ATOM 678 N N . ARG A 1 90 ? 8.223 5.334 -5.209 1.00 92.75 90 ARG A N 1
ATOM 679 C CA . ARG A 1 90 ? 9.320 5.594 -6.158 1.00 92.75 90 ARG A CA 1
ATOM 680 C C . ARG A 1 90 ? 10.468 6.375 -5.521 1.00 92.75 90 ARG A C 1
ATOM 682 O O . ARG A 1 90 ? 11.595 6.274 -5.984 1.00 92.75 90 ARG A O 1
ATOM 689 N N . THR A 1 91 ? 10.176 7.203 -4.524 1.00 91.94 91 THR A N 1
ATOM 690 C CA . THR A 1 91 ? 11.172 8.094 -3.908 1.00 91.94 91 THR A CA 1
ATOM 691 C C . THR A 1 91 ? 11.560 7.693 -2.494 1.00 91.94 91 THR A C 1
ATOM 693 O O . THR A 1 91 ? 12.567 8.177 -1.990 1.00 91.94 91 THR A O 1
ATOM 696 N N . THR A 1 92 ? 10.762 6.847 -1.844 1.00 89.50 92 THR A N 1
ATOM 697 C CA . THR A 1 92 ? 10.938 6.517 -0.426 1.00 89.50 92 THR A CA 1
ATOM 698 C C . THR A 1 92 ? 11.545 5.137 -0.213 1.00 89.50 92 THR A C 1
ATOM 700 O O . THR A 1 92 ? 12.440 5.003 0.617 1.00 89.50 92 THR A O 1
ATOM 703 N N . THR A 1 93 ? 11.075 4.120 -0.940 1.00 88.00 93 THR A N 1
ATOM 704 C CA . THR A 1 93 ? 11.474 2.718 -0.732 1.00 88.00 93 THR A CA 1
ATOM 705 C C . THR A 1 93 ? 12.123 2.081 -1.954 1.00 88.00 93 THR A C 1
ATOM 707 O O . THR A 1 93 ? 12.827 1.091 -1.788 1.00 88.00 93 THR A O 1
ATOM 710 N N . GLU A 1 94 ? 11.907 2.635 -3.153 1.00 87.94 94 GLU A N 1
ATOM 711 C CA . GLU A 1 94 ? 12.392 2.096 -4.433 1.00 87.94 94 GLU A CA 1
ATOM 712 C C . GLU A 1 94 ? 12.175 0.573 -4.559 1.00 87.94 94 GLU A C 1
ATOM 714 O O . GLU A 1 94 ? 13.118 -0.191 -4.752 1.00 87.94 94 GLU A O 1
ATOM 719 N N . PRO A 1 95 ? 10.921 0.099 -4.450 1.00 91.50 95 PRO A N 1
ATOM 720 C CA . PRO A 1 95 ? 10.631 -1.317 -4.227 1.00 91.50 95 PRO A CA 1
ATOM 721 C C . PRO A 1 95 ? 10.773 -2.193 -5.480 1.00 91.50 95 PRO A C 1
ATOM 723 O O . PRO A 1 95 ? 10.705 -3.417 -5.392 1.00 91.50 95 PRO A O 1
ATOM 726 N N . CYS A 1 96 ? 10.917 -1.587 -6.659 1.00 95.12 96 CYS A N 1
ATOM 727 C CA . CYS A 1 96 ? 10.957 -2.317 -7.917 1.00 95.12 96 CYS A CA 1
ATOM 728 C C . CYS A 1 96 ? 12.351 -2.862 -8.223 1.00 95.12 96 CYS A C 1
ATOM 730 O O . CYS A 1 96 ? 13.371 -2.223 -7.969 1.00 95.12 96 CYS A O 1
ATOM 732 N N . ALA A 1 97 ? 12.386 -4.031 -8.855 1.00 93.94 97 ALA A N 1
ATOM 733 C CA . ALA A 1 97 ? 13.626 -4.715 -9.175 1.00 93.94 97 ALA A CA 1
ATOM 734 C C . ALA A 1 97 ? 14.435 -4.035 -10.295 1.00 93.94 97 ALA A C 1
ATOM 736 O O . ALA A 1 97 ? 14.009 -3.075 -10.943 1.00 93.94 97 ALA A O 1
ATOM 737 N N . ASN A 1 98 ? 15.621 -4.570 -10.583 1.00 90.12 98 ASN A N 1
ATOM 738 C CA . ASN A 1 98 ? 16.473 -4.059 -11.653 1.00 90.12 98 ASN A CA 1
ATOM 739 C C . ASN A 1 98 ? 15.771 -4.060 -13.021 1.00 90.12 98 ASN A C 1
ATOM 741 O O . ASN A 1 98 ? 15.013 -4.968 -13.361 1.00 90.12 98 ASN A O 1
ATOM 745 N N . LYS A 1 99 ? 16.090 -3.041 -13.835 1.00 90.94 99 LYS A N 1
ATOM 746 C CA . LYS A 1 99 ? 15.580 -2.865 -15.212 1.00 90.94 99 LYS A CA 1
ATOM 747 C C . LYS A 1 99 ? 14.053 -2.736 -15.303 1.00 90.94 99 LYS A C 1
ATOM 749 O O . LYS A 1 99 ? 13.456 -3.026 -16.340 1.00 90.94 99 LYS A O 1
ATOM 754 N N . THR A 1 100 ? 13.439 -2.205 -14.252 1.00 94.25 100 THR A N 1
ATOM 755 C CA . THR A 1 100 ? 12.016 -1.866 -14.203 1.00 94.25 100 THR A CA 1
ATOM 756 C C . THR A 1 100 ? 11.780 -0.354 -14.286 1.00 94.25 100 THR A C 1
ATOM 758 O O . THR A 1 100 ? 12.718 0.459 -14.311 1.00 94.25 100 THR A O 1
ATOM 761 N N . VAL A 1 101 ? 10.505 0.010 -14.382 1.00 94.12 101 VAL A N 1
ATOM 762 C CA . VAL A 1 101 ? 9.940 1.334 -14.151 1.00 94.12 101 VAL A CA 1
ATOM 763 C C . VAL A 1 101 ? 8.984 1.211 -12.968 1.00 94.12 101 VAL A C 1
ATOM 765 O O . VAL A 1 101 ? 8.056 0.402 -13.010 1.00 94.12 101 VAL A O 1
ATOM 768 N N . CYS A 1 102 ? 9.229 2.010 -11.928 1.00 95.81 102 CYS A N 1
ATOM 769 C CA . CYS A 1 102 ? 8.334 2.164 -10.786 1.00 95.81 102 CYS A CA 1
ATOM 770 C C . CYS A 1 102 ? 7.363 3.317 -11.044 1.00 95.81 102 CYS A C 1
ATOM 772 O O . CYS A 1 102 ? 7.789 4.435 -11.362 1.00 95.81 102 CYS A O 1
ATOM 774 N N . SER A 1 103 ? 6.073 3.054 -10.875 1.00 95.81 103 SER A N 1
ATOM 775 C CA . SER A 1 103 ? 5.006 4.040 -10.970 1.00 95.81 103 SER A CA 1
ATOM 776 C C . SER A 1 103 ? 4.203 4.046 -9.677 1.00 95.81 103 SER A C 1
ATOM 778 O O . SER A 1 103 ? 3.642 3.027 -9.282 1.00 95.81 103 SER A O 1
ATOM 780 N N . ASN A 1 104 ? 4.153 5.213 -9.042 1.00 96.62 104 ASN A N 1
ATOM 781 C CA . ASN A 1 104 ? 3.334 5.449 -7.862 1.00 96.62 104 ASN A CA 1
ATOM 782 C C . ASN A 1 104 ? 1.843 5.312 -8.191 1.00 96.62 104 ASN A C 1
ATOM 784 O O . ASN A 1 104 ? 1.404 5.777 -9.248 1.00 96.62 104 ASN A O 1
ATOM 788 N N . THR A 1 105 ? 1.076 4.725 -7.283 1.00 96.56 105 THR A N 1
ATOM 789 C CA . THR A 1 105 ? -0.384 4.611 -7.369 1.00 96.56 105 THR A CA 1
ATOM 790 C C . THR A 1 105 ? -0.999 4.950 -6.017 1.00 96.56 105 THR A C 1
ATOM 792 O O . THR A 1 105 ? -0.331 4.884 -5.002 1.00 96.56 105 THR A O 1
ATOM 795 N N . GLU A 1 106 ? -2.273 5.320 -5.968 1.00 95.69 106 GLU A N 1
ATOM 796 C CA . GLU A 1 106 ? -2.884 5.652 -4.680 1.00 95.69 106 GLU A CA 1
ATOM 797 C C . GLU A 1 106 ? -2.918 4.426 -3.743 1.00 95.69 106 GLU A C 1
ATOM 799 O O . GLU A 1 106 ? -3.544 3.408 -4.045 1.00 95.69 106 GLU A O 1
ATOM 804 N N . GLY A 1 107 ? -2.223 4.531 -2.610 1.00 95.25 107 GLY A N 1
ATOM 805 C CA . GLY A 1 107 ? -2.064 3.507 -1.582 1.00 95.25 107 GLY A CA 1
ATOM 806 C C . GLY A 1 107 ? -1.082 2.383 -1.927 1.00 95.25 107 GLY A C 1
ATOM 807 O O . GLY A 1 107 ? -1.028 1.398 -1.183 1.00 95.25 107 GLY A O 1
ATOM 808 N N . SER A 1 108 ? -0.361 2.461 -3.053 1.00 96.12 108 SER A N 1
ATOM 809 C CA . SER A 1 108 ? 0.565 1.406 -3.485 1.00 96.12 108 SER A CA 1
ATOM 810 C C . SER A 1 108 ? 1.472 1.836 -4.646 1.00 96.12 108 SER A C 1
ATOM 812 O O . SER A 1 108 ? 1.490 2.975 -5.086 1.00 96.12 108 SER A O 1
ATOM 814 N N . TYR A 1 109 ? 2.123 0.876 -5.295 1.00 96.62 109 TYR A N 1
ATOM 815 C CA . TYR A 1 109 ? 2.932 1.111 -6.483 1.00 96.62 109 TYR A CA 1
ATOM 816 C C . TYR A 1 109 ? 2.802 -0.022 -7.497 1.00 96.62 109 TYR A C 1
ATOM 818 O O . TYR A 1 109 ? 2.452 -1.164 -7.190 1.00 96.62 109 TYR A O 1
ATOM 826 N N . THR A 1 110 ? 3.165 0.290 -8.737 1.00 96.88 110 THR A N 1
ATOM 827 C CA . THR A 1 110 ? 3.278 -0.686 -9.818 1.00 96.88 110 THR A CA 1
ATOM 828 C C . THR A 1 110 ? 4.695 -0.716 -10.368 1.00 96.88 110 THR A C 1
ATOM 830 O O . THR A 1 110 ? 5.320 0.321 -10.595 1.00 96.88 110 THR A O 1
ATOM 833 N N . CYS A 1 111 ? 5.205 -1.925 -10.588 1.00 97.38 111 CYS A N 1
ATOM 834 C CA . CYS A 1 111 ? 6.487 -2.155 -11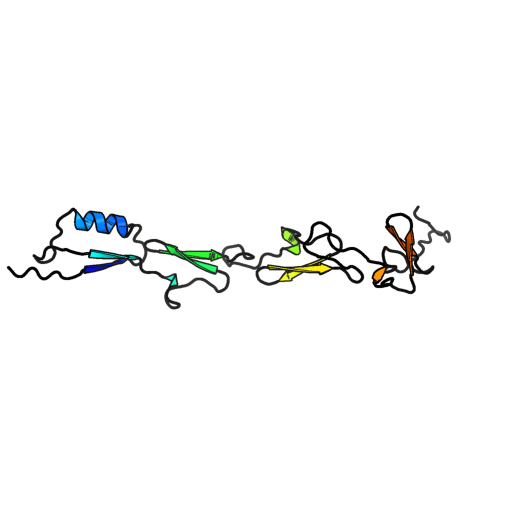.235 1.00 97.38 111 CYS A CA 1
ATOM 835 C C . CYS A 1 111 ? 6.236 -2.786 -12.600 1.00 97.38 111 CYS A C 1
ATOM 837 O O . CYS A 1 111 ? 5.485 -3.751 -12.725 1.00 97.38 111 CYS A O 1
ATOM 839 N N . THR A 1 112 ? 6.885 -2.262 -13.633 1.00 95.81 112 THR A N 1
ATOM 840 C CA . THR A 1 112 ? 6.825 -2.831 -14.985 1.00 95.81 112 THR A CA 1
ATOM 841 C C . THR A 1 112 ? 8.227 -2.994 -15.541 1.00 95.81 112 THR A C 1
ATOM 843 O O . THR A 1 112 ? 9.112 -2.191 -15.250 1.00 95.81 112 THR A O 1
ATOM 846 N N . CYS A 1 113 ? 8.469 -4.035 -16.334 1.00 92.56 113 CYS A N 1
ATOM 847 C CA . CYS A 1 113 ? 9.738 -4.146 -17.042 1.00 92.56 113 CYS A CA 1
ATOM 848 C C . CYS A 1 113 ? 9.887 -2.982 -18.028 1.00 92.56 113 CYS A C 1
ATOM 850 O O . CYS A 1 113 ? 8.924 -2.579 -18.684 1.00 92.56 113 CYS A O 1
ATOM 852 N N . ARG A 1 114 ? 11.105 -2.441 -18.156 1.00 89.75 114 ARG A N 1
ATOM 853 C CA . ARG A 1 114 ? 11.403 -1.474 -19.221 1.00 89.75 114 ARG A CA 1
ATOM 854 C C . ARG A 1 114 ? 11.122 -2.102 -20.587 1.00 89.75 114 ARG A C 1
ATOM 856 O O . ARG A 1 114 ? 11.194 -3.317 -20.747 1.00 89.75 114 ARG A O 1
ATOM 863 N N . ILE A 1 115 ? 10.843 -1.265 -21.584 1.00 82.44 115 ILE A N 1
ATOM 864 C CA . ILE A 1 115 ? 10.589 -1.713 -22.960 1.00 82.44 115 ILE A CA 1
ATOM 865 C C . ILE A 1 115 ? 11.718 -2.651 -23.419 1.00 82.44 115 ILE A C 1
ATOM 867 O O . ILE A 1 115 ? 12.892 -2.304 -23.305 1.00 82.44 115 ILE A O 1
ATOM 871 N N . GLY A 1 116 ? 11.350 -3.833 -23.920 1.00 75.19 116 GLY A N 1
ATOM 872 C CA . GLY A 1 116 ? 12.283 -4.869 -24.383 1.00 75.19 116 GLY A CA 1
ATOM 873 C C . GLY A 1 116 ? 12.807 -5.822 -23.301 1.00 75.19 116 GLY A C 1
ATOM 874 O O . GLY A 1 116 ? 13.509 -6.771 -23.632 1.00 75.19 116 GLY A O 1
ATOM 875 N N . TYR A 1 117 ? 12.440 -5.617 -22.035 1.00 82.25 117 TYR A N 1
ATOM 876 C CA . TYR A 1 117 ? 12.756 -6.519 -20.929 1.00 82.25 117 TYR A CA 1
ATOM 877 C C . TYR A 1 117 ? 11.517 -7.320 -20.510 1.00 82.25 117 TYR A C 1
ATOM 879 O O . TYR A 1 117 ? 10.385 -6.849 -20.622 1.00 82.25 117 TYR A O 1
ATOM 887 N N . GLN A 1 118 ? 11.734 -8.531 -20.007 1.00 85.06 118 GLN A N 1
ATOM 888 C CA . GLN A 1 118 ? 10.709 -9.458 -19.530 1.00 85.06 118 GLN A CA 1
ATOM 889 C C . GLN A 1 118 ? 11.161 -10.131 -18.231 1.00 85.06 118 GLN A C 1
ATOM 891 O O . GLN A 1 118 ? 12.349 -10.168 -17.909 1.00 85.06 118 GLN A O 1
ATOM 896 N N . GLY A 1 119 ? 10.206 -10.668 -17.481 1.00 88.38 119 GLY A N 1
ATOM 897 C CA . GLY A 1 119 ? 10.436 -11.280 -16.177 1.00 88.38 119 GLY A CA 1
ATOM 898 C C . GLY A 1 119 ? 9.438 -10.767 -15.150 1.00 88.38 119 GLY A C 1
ATOM 899 O O . GLY A 1 119 ? 8.438 -10.142 -15.504 1.00 88.38 119 GLY A O 1
ATOM 900 N N . ASP A 1 120 ? 9.725 -11.037 -13.882 1.00 92.81 120 ASP A N 1
ATOM 901 C CA . ASP A 1 120 ? 8.946 -10.521 -12.763 1.00 92.81 120 ASP A CA 1
ATOM 902 C C . ASP A 1 120 ? 9.569 -9.200 -12.269 1.00 92.81 120 ASP A C 1
ATOM 904 O O . ASP A 1 120 ? 10.695 -9.212 -11.757 1.00 92.81 120 ASP A O 1
ATOM 908 N N . PRO A 1 121 ? 8.870 -8.057 -12.408 1.00 94.06 121 PRO A N 1
ATOM 909 C CA . PRO A 1 121 ? 9.390 -6.757 -12.000 1.00 94.06 121 PRO A CA 1
ATOM 910 C C . PRO A 1 121 ? 9.456 -6.562 -10.470 1.00 94.06 121 PRO A C 1
ATOM 912 O O . PRO A 1 121 ? 10.002 -5.551 -10.021 1.00 94.06 121 PRO A O 1
ATOM 915 N N . TYR A 1 122 ? 8.943 -7.508 -9.678 1.00 94.38 122 TYR A N 1
ATOM 916 C CA . TYR A 1 122 ? 9.001 -7.511 -8.211 1.00 94.38 122 TYR A CA 1
ATOM 917 C C . TYR A 1 122 ? 10.008 -8.529 -7.645 1.00 94.38 122 TYR A C 1
ATOM 919 O O . TYR A 1 122 ? 10.388 -8.440 -6.478 1.00 94.38 122 TYR A O 1
ATOM 927 N N . SER A 1 123 ? 10.468 -9.489 -8.453 1.00 94.38 123 SER A N 1
ATOM 928 C CA . SER A 1 123 ? 11.474 -10.477 -8.043 1.00 94.38 123 SER A CA 1
ATOM 929 C C . SER A 1 123 ? 12.865 -9.851 -7.950 1.00 94.38 123 SER A C 1
ATOM 931 O O . SER A 1 123 ? 13.232 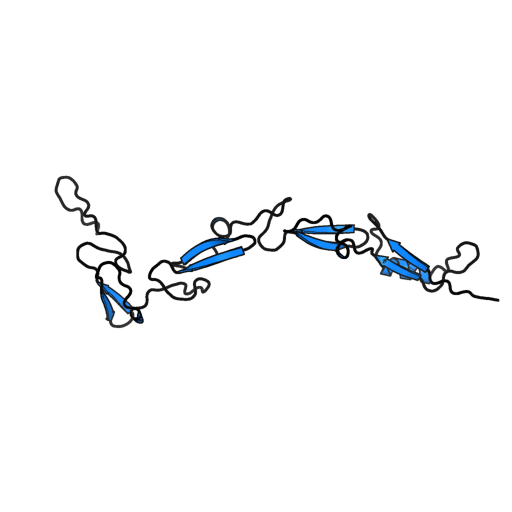-9.011 -8.766 1.00 94.38 123 SER A O 1
ATOM 933 N N . THR A 1 124 ? 13.716 -10.332 -7.042 1.00 89.25 124 THR A N 1
ATOM 934 C CA . THR A 1 124 ? 15.128 -9.907 -6.951 1.00 89.25 124 THR A CA 1
ATOM 935 C C . THR A 1 124 ? 15.924 -10.161 -8.236 1.00 89.25 124 THR A C 1
ATOM 937 O O . THR A 1 124 ? 16.873 -9.431 -8.521 1.00 89.25 124 THR A O 1
ATOM 940 N N . SER A 1 125 ? 15.522 -11.152 -9.043 1.00 87.94 125 SER A N 1
ATOM 941 C CA . SER A 1 125 ? 16.083 -11.398 -10.380 1.00 87.94 125 SER A CA 1
ATOM 942 C C . SER A 1 125 ? 15.763 -10.280 -11.380 1.00 87.94 125 SER A C 1
ATOM 944 O O . SER A 1 125 ? 16.470 -10.121 -12.373 1.00 87.94 125 SER A O 1
ATOM 946 N N . GLY A 1 126 ? 14.708 -9.508 -11.113 1.00 89.69 126 GLY A N 1
ATOM 947 C CA . GLY A 1 126 ? 14.216 -8.414 -11.935 1.00 89.69 126 GLY A CA 1
ATOM 948 C C . GLY A 1 126 ? 13.861 -8.821 -13.355 1.00 89.69 126 GLY A C 1
ATOM 949 O O . GLY A 1 126 ? 13.552 -9.980 -13.649 1.00 89.69 126 GLY A O 1
ATOM 950 N N . CYS A 1 127 ? 13.913 -7.833 -14.244 1.00 90.00 127 CYS A N 1
ATOM 951 C CA . CYS A 1 127 ? 13.657 -8.049 -15.656 1.00 90.00 127 CYS A CA 1
ATOM 952 C C . CYS A 1 127 ? 14.965 -8.231 -16.426 1.00 90.00 127 CYS A C 1
ATOM 954 O O . CYS A 1 127 ? 15.955 -7.528 -16.208 1.00 90.00 127 CYS A O 1
ATOM 956 N N . SER A 1 128 ? 14.942 -9.142 -17.388 1.00 82.75 128 SER A N 1
ATOM 957 C CA . SER A 1 128 ? 16.052 -9.434 -18.287 1.00 82.75 128 SER A CA 1
ATOM 958 C C . SER A 1 128 ? 15.566 -9.444 -19.728 1.00 82.75 128 SER A C 1
ATOM 960 O O . SER A 1 128 ? 14.369 -9.455 -20.008 1.00 82.75 128 SER A O 1
ATOM 962 N N . VAL A 1 129 ? 16.501 -9.389 -20.661 1.00 74.19 129 VAL A N 1
ATOM 963 C CA . VAL A 1 129 ? 16.180 -9.534 -22.075 1.00 74.19 129 VAL A CA 1
ATOM 964 C C . VAL A 1 129 ? 16.301 -11.016 -22.417 1.00 74.19 129 VAL A C 1
ATOM 966 O O . VAL A 1 129 ? 17.266 -11.662 -22.008 1.00 74.19 129 VAL A O 1
ATOM 969 N N . SER A 1 130 ? 15.327 -11.545 -23.156 1.00 71.19 130 SER A N 1
ATOM 970 C CA . SER A 1 130 ? 15.357 -12.917 -23.660 1.00 71.19 130 SER A CA 1
ATOM 971 C C . SER A 1 130 ? 15.492 -12.916 -25.180 1.00 71.19 130 SER A C 1
ATOM 973 O O . SER A 1 130 ? 14.679 -12.306 -25.879 1.00 71.19 130 SER A O 1
ATOM 975 N N . CYS A 1 131 ? 16.462 -13.665 -25.714 1.00 68.31 131 CYS A N 1
ATOM 976 C CA . CYS A 1 131 ? 16.542 -13.901 -27.161 1.00 68.31 131 CYS A CA 1
ATOM 977 C C . CYS A 1 131 ? 15.319 -14.663 -27.709 1.00 68.31 131 CYS A C 1
ATOM 979 O O . CYS A 1 131 ? 15.102 -14.651 -28.917 1.00 68.31 131 CYS A O 1
ATOM 981 N N . SER A 1 132 ? 14.495 -15.302 -26.865 1.00 64.81 132 SER A N 1
ATOM 982 C CA . SER A 1 132 ? 13.308 -16.040 -27.327 1.00 64.81 132 SER A CA 1
ATOM 983 C C . SER A 1 132 ? 12.252 -15.149 -27.989 1.00 64.81 132 SER A C 1
ATOM 985 O O . SER A 1 132 ? 11.425 -15.652 -28.744 1.00 64.81 132 SER A O 1
ATOM 987 N N . THR A 1 133 ? 12.283 -13.835 -27.746 1.00 62.81 133 THR A N 1
ATOM 988 C CA . THR A 1 133 ? 11.348 -12.880 -28.356 1.00 62.81 133 THR A CA 1
ATOM 989 C C . THR A 1 133 ? 11.961 -12.026 -29.467 1.00 62.81 133 THR A C 1
ATOM 991 O O . THR A 1 133 ? 11.279 -11.129 -29.955 1.00 62.81 133 THR A O 1
ATOM 994 N N . ASN A 1 134 ? 13.221 -12.275 -29.872 1.00 62.12 134 ASN A N 1
ATOM 995 C CA . ASN A 1 134 ? 13.953 -11.514 -30.906 1.00 62.12 134 ASN A CA 1
ATOM 996 C C . ASN A 1 134 ? 13.869 -9.980 -30.749 1.00 62.12 134 ASN A C 1
ATOM 998 O O . ASN A 1 134 ? 13.915 -9.237 -31.728 1.00 62.12 134 ASN A O 1
ATOM 1002 N N . TYR A 1 135 ? 13.736 -9.482 -29.516 1.00 72.19 135 TYR A N 1
ATOM 1003 C CA . TYR A 1 135 ? 13.433 -8.070 -29.277 1.00 72.19 135 TYR A CA 1
ATOM 1004 C C . TYR A 1 135 ? 14.708 -7.225 -29.179 1.00 72.19 135 TYR A C 1
ATOM 1006 O O . TYR A 1 135 ? 15.017 -6.639 -28.144 1.00 72.19 135 TYR A O 1
ATOM 1014 N N . CYS A 1 136 ? 15.458 -7.171 -30.277 1.00 76.94 136 CYS A N 1
ATOM 1015 C CA . CYS A 1 136 ? 16.478 -6.155 -30.494 1.00 76.94 136 CYS A CA 1
ATOM 1016 C C . CYS A 1 136 ? 15.852 -5.005 -31.291 1.00 76.94 136 CYS A C 1
ATOM 1018 O O . CYS A 1 136 ? 15.252 -5.214 -32.346 1.00 76.94 136 CYS A O 1
ATOM 1020 N N . LEU A 1 137 ? 15.977 -3.778 -30.792 1.00 80.31 137 LEU A N 1
ATOM 1021 C CA . LEU A 1 137 ? 15.507 -2.597 -31.506 1.00 80.31 137 LEU A CA 1
ATOM 1022 C C . LEU A 1 137 ? 16.428 -2.292 -32.696 1.00 80.31 137 LEU A C 1
ATOM 1024 O O . LEU A 1 137 ? 17.572 -2.735 -32.755 1.00 80.31 137 LEU A O 1
ATOM 1028 N N . ASN A 1 138 ? 15.927 -1.500 -33.645 1.00 86.06 138 ASN A N 1
ATOM 1029 C CA . ASN A 1 138 ? 16.735 -0.903 -34.714 1.00 86.06 138 ASN A CA 1
ATOM 1030 C C . ASN A 1 138 ? 17.592 -1.901 -35.523 1.00 86.06 138 ASN A C 1
ATOM 1032 O O . ASN A 1 138 ? 18.744 -1.609 -35.828 1.00 86.06 138 ASN A O 1
ATOM 1036 N N . GLY A 1 139 ? 17.035 -3.072 -35.848 1.00 79.88 139 GLY A N 1
ATOM 1037 C CA . GLY A 1 139 ? 17.700 -4.066 -36.701 1.00 79.88 139 GLY A CA 1
ATOM 1038 C C . GLY A 1 139 ? 18.736 -4.944 -35.996 1.00 79.88 139 GLY A C 1
ATOM 1039 O O . GLY A 1 139 ? 19.388 -5.751 -36.651 1.00 79.88 139 GLY A O 1
ATOM 1040 N N . GLY A 1 140 ? 18.886 -4.832 -34.670 1.00 82.75 140 GLY A N 1
ATOM 1041 C CA . GLY A 1 140 ? 19.805 -5.691 -33.927 1.00 82.75 140 GLY A CA 1
ATOM 1042 C C . GLY A 1 140 ? 19.421 -7.178 -33.967 1.00 82.75 140 GLY A C 1
ATOM 1043 O O . GLY A 1 140 ? 18.278 -7.546 -34.228 1.00 82.75 140 GLY A O 1
ATOM 1044 N N . THR A 1 141 ? 20.386 -8.048 -33.676 1.00 82.38 141 THR A N 1
ATOM 1045 C CA . THR A 1 141 ? 20.207 -9.507 -33.613 1.00 82.38 141 THR A CA 1
ATOM 1046 C C . THR A 1 141 ? 20.624 -10.032 -32.241 1.00 82.38 141 THR A C 1
ATOM 1048 O O . THR A 1 141 ? 21.581 -9.531 -31.654 1.00 82.38 141 THR A O 1
ATOM 1051 N N . CYS A 1 142 ? 19.902 -11.027 -31.723 1.00 78.62 142 CYS A N 1
ATOM 1052 C CA . CYS A 1 142 ? 20.218 -11.707 -30.466 1.00 78.62 142 CYS A CA 1
ATOM 1053 C C . CYS A 1 142 ? 20.713 -13.122 -30.769 1.00 78.62 142 CYS A C 1
ATOM 1055 O O . CYS A 1 142 ? 20.014 -13.882 -31.440 1.00 78.62 142 CYS A O 1
ATOM 1057 N N . THR A 1 143 ? 21.900 -13.485 -30.290 1.00 76.94 143 THR A N 1
ATOM 1058 C CA . THR A 1 143 ? 22.469 -14.830 -30.453 1.00 76.94 143 THR A CA 1
ATOM 1059 C C . THR A 1 143 ? 22.807 -15.446 -29.097 1.00 76.94 143 THR A C 1
ATOM 1061 O O . THR A 1 143 ? 22.999 -14.749 -28.102 1.00 76.94 143 THR A O 1
ATOM 1064 N N . TYR A 1 144 ? 22.838 -16.777 -29.037 1.00 74.50 144 TYR A N 1
ATOM 1065 C CA . TYR A 1 144 ? 23.264 -17.517 -27.850 1.00 74.50 144 TYR A CA 1
ATOM 1066 C C . TYR A 1 144 ? 24.714 -17.967 -28.028 1.00 74.50 144 TYR A C 1
ATOM 1068 O O . TYR A 1 144 ? 25.004 -18.697 -28.974 1.00 74.50 144 TYR A O 1
ATOM 1076 N N . GLU A 1 145 ? 25.601 -17.611 -27.098 1.00 69.38 145 GLU A N 1
ATOM 1077 C CA . GLU A 1 145 ? 26.940 -18.207 -27.010 1.00 69.38 145 GLU A CA 1
ATOM 1078 C C . GLU A 1 145 ? 27.264 -18.601 -25.564 1.00 69.38 145 GLU A C 1
ATOM 1080 O O . GLU A 1 145 ? 27.127 -17.798 -24.643 1.00 69.38 145 GLU A O 1
ATOM 1085 N N . ASN A 1 146 ? 27.674 -19.865 -25.382 1.00 56.25 146 ASN A N 1
ATOM 1086 C CA . ASN A 1 146 ? 28.400 -20.437 -24.237 1.00 56.25 146 ASN A CA 1
ATOM 1087 C C . ASN A 1 146 ? 28.180 -19.767 -22.861 1.00 56.25 146 ASN A C 1
ATOM 1089 O O . ASN A 1 146 ? 29.160 -19.467 -22.180 1.00 56.25 146 ASN A O 1
ATOM 1093 N N . SER A 1 147 ? 26.918 -19.623 -22.427 1.00 58.72 147 SER A N 1
ATOM 1094 C CA . SER A 1 147 ? 26.432 -19.122 -21.113 1.00 58.72 147 SER A CA 1
ATOM 1095 C C . SER A 1 147 ? 25.771 -17.733 -21.094 1.00 58.72 147 SER A C 1
ATOM 1097 O O . SER A 1 147 ? 25.485 -17.228 -20.009 1.00 58.72 147 SER A O 1
ATOM 1099 N N . GLY A 1 148 ? 25.455 -17.120 -22.242 1.00 64.44 148 GLY A N 1
ATOM 1100 C CA . GLY A 1 148 ? 24.711 -15.856 -22.243 1.00 64.44 148 GLY A CA 1
ATOM 1101 C C . GLY A 1 148 ? 24.035 -15.473 -23.559 1.00 64.44 148 GLY A C 1
ATOM 1102 O O . GLY A 1 148 ? 24.225 -16.101 -24.602 1.00 64.44 148 GLY A O 1
ATOM 1103 N N . HIS A 1 149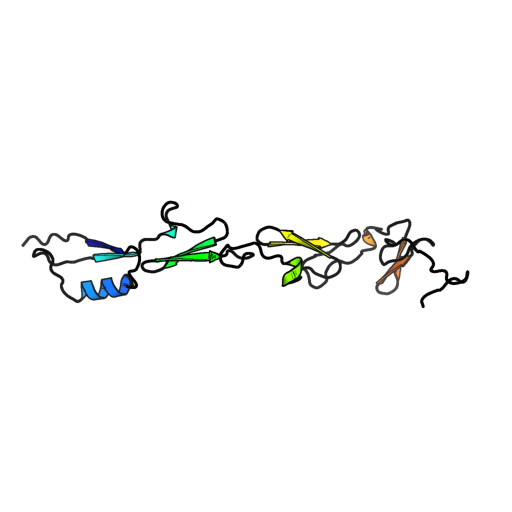 ? 23.226 -14.416 -23.476 1.00 72.44 149 HIS A N 1
ATOM 1104 C CA . HIS A 1 149 ? 22.645 -13.726 -24.625 1.00 72.44 149 HIS A CA 1
ATOM 1105 C C . HIS A 1 149 ? 23.629 -12.663 -25.131 1.00 72.44 149 HIS A C 1
ATOM 1107 O O . HIS A 1 149 ? 24.021 -11.778 -24.368 1.00 72.44 149 HIS A O 1
ATOM 1113 N N . ILE A 1 150 ? 24.012 -12.738 -26.404 1.00 73.75 150 ILE A N 1
ATOM 1114 C CA . ILE A 1 150 ? 24.815 -11.726 -27.093 1.00 73.75 150 ILE A CA 1
ATOM 1115 C C . ILE A 1 150 ? 23.887 -10.870 -27.950 1.00 73.75 150 ILE A C 1
ATOM 1117 O O . ILE A 1 150 ? 23.104 -11.385 -28.747 1.00 73.75 150 ILE A O 1
ATOM 1121 N N . TYR A 1 151 ? 24.002 -9.552 -27.799 1.00 77.19 151 TYR A N 1
ATOM 1122 C CA . TYR A 1 151 ? 23.224 -8.564 -28.540 1.00 77.19 151 TYR A CA 1
ATOM 1123 C C . TYR A 1 151 ? 24.134 -7.851 -29.535 1.00 77.19 151 TYR A C 1
ATOM 1125 O O . TYR A 1 151 ? 25.093 -7.186 -29.146 1.00 77.19 151 TYR A O 1
ATOM 1133 N N . ILE A 1 152 ? 23.841 -8.004 -30.824 1.00 83.81 152 ILE A N 1
ATOM 1134 C CA . ILE A 1 152 ? 24.606 -7.409 -31.920 1.00 83.81 152 ILE A CA 1
ATOM 1135 C C . ILE A 1 152 ? 23.766 -6.287 -32.520 1.00 83.81 152 ILE A C 1
ATOM 1137 O O . ILE A 1 152 ? 22.708 -6.543 -33.091 1.00 83.81 152 ILE A O 1
ATOM 1141 N N . CYS A 1 153 ? 24.232 -5.047 -32.389 1.00 85.69 153 CYS A N 1
ATOM 1142 C CA . CYS A 1 153 ? 23.537 -3.878 -32.917 1.00 85.69 153 CYS A CA 1
ATOM 1143 C C . CYS A 1 153 ? 24.023 -3.491 -34.309 1.00 85.69 153 CYS A C 1
ATOM 1145 O O . CYS A 1 153 ? 25.205 -3.621 -34.632 1.00 85.69 153 CYS A O 1
ATOM 1147 N N . ASP A 1 154 ? 23.111 -2.930 -35.103 1.00 88.50 154 ASP A N 1
ATOM 1148 C CA . ASP A 1 154 ? 23.475 -2.238 -36.332 1.00 88.50 154 ASP A CA 1
ATOM 1149 C C . ASP A 1 154 ? 24.445 -1.086 -36.040 1.00 88.50 154 ASP A C 1
ATOM 1151 O O . ASP A 1 154 ? 24.393 -0.458 -34.982 1.00 88.50 154 ASP A O 1
ATOM 1155 N N . LYS A 1 155 ? 25.309 -0.759 -37.013 1.00 82.88 155 LYS A N 1
ATOM 1156 C CA . LYS A 1 155 ? 26.451 0.178 -36.874 1.00 82.88 155 LYS A CA 1
ATOM 1157 C C . LYS A 1 155 ? 26.104 1.573 -36.323 1.00 82.88 155 LYS A C 1
ATOM 1159 O O . LYS A 1 155 ? 27.004 2.323 -35.961 1.00 82.88 155 LYS A O 1
ATOM 1164 N N . ALA A 1 156 ? 24.826 1.943 -36.306 1.00 86.50 156 ALA A N 1
ATOM 1165 C CA . ALA A 1 156 ? 24.328 3.222 -35.813 1.00 86.50 156 ALA A CA 1
ATOM 1166 C C . ALA A 1 156 ? 23.707 3.149 -34.406 1.00 86.50 156 ALA A C 1
ATOM 1168 O O . ALA A 1 156 ? 23.143 4.149 -33.958 1.00 86.50 156 ALA A O 1
ATOM 1169 N N . TYR A 1 157 ? 23.785 2.010 -33.712 1.00 88.00 157 TYR A N 1
ATOM 1170 C CA . TYR A 1 157 ? 23.120 1.779 -32.430 1.00 88.00 157 TYR A CA 1
ATOM 1171 C C . TYR A 1 157 ? 24.023 1.065 -31.415 1.00 88.00 157 TYR A C 1
ATOM 1173 O O . TYR A 1 157 ? 24.975 0.375 -31.760 1.00 88.00 157 TYR A O 1
ATOM 1181 N N . THR A 1 158 ? 23.724 1.278 -30.139 1.00 84.81 158 THR A N 1
ATOM 1182 C CA . THR A 1 158 ? 24.393 0.702 -28.968 1.00 84.81 158 THR A CA 1
ATOM 1183 C C . THR A 1 158 ? 23.359 0.474 -27.856 1.00 84.81 158 THR A C 1
ATOM 1185 O O . THR A 1 158 ? 22.189 0.847 -27.993 1.00 84.81 158 THR A O 1
ATOM 1188 N N . GLY A 1 159 ? 23.781 -0.137 -26.753 1.00 80.19 159 GLY A N 1
ATOM 1189 C CA . GLY A 1 159 ? 22.927 -0.541 -25.643 1.00 80.19 159 GLY A CA 1
ATOM 1190 C C . GLY A 1 159 ? 22.642 -2.038 -25.641 1.00 80.19 159 GLY A C 1
ATOM 1191 O O . GLY A 1 159 ? 23.006 -2.771 -26.557 1.00 80.19 159 GLY A O 1
ATOM 1192 N N . THR A 1 160 ? 22.003 -2.494 -24.570 1.00 77.69 160 THR A N 1
ATOM 1193 C CA . THR A 1 160 ? 21.741 -3.922 -24.329 1.00 77.69 160 THR A CA 1
ATOM 1194 C C . THR A 1 160 ? 20.668 -4.512 -25.237 1.00 77.69 160 THR A C 1
ATOM 1196 O O . THR A 1 160 ? 20.606 -5.724 -25.371 1.00 77.69 160 THR A O 1
ATOM 1199 N N . ILE A 1 161 ? 19.831 -3.673 -25.852 1.00 79.62 161 ILE A N 1
ATOM 1200 C CA . ILE A 1 161 ? 18.806 -4.072 -26.827 1.00 79.62 161 ILE A CA 1
ATOM 1201 C C . ILE A 1 161 ? 18.836 -3.177 -28.071 1.00 79.62 161 ILE A C 1
ATOM 1203 O O . ILE A 1 161 ? 17.836 -3.065 -28.777 1.00 79.62 161 ILE A O 1
ATOM 1207 N N . CYS A 1 162 ? 19.967 -2.516 -28.338 1.00 85.81 162 CYS A N 1
ATOM 1208 C CA . CYS A 1 162 ? 20.145 -1.587 -29.459 1.00 85.81 162 CYS A CA 1
ATOM 1209 C C . CYS A 1 162 ? 19.195 -0.375 -29.423 1.00 85.81 162 CYS A C 1
ATOM 1211 O O . CYS A 1 162 ? 18.798 0.167 -30.455 1.00 85.81 162 CYS A O 1
ATOM 1213 N N . GLU A 1 163 ? 18.827 0.064 -28.219 1.00 85.19 163 GLU A N 1
ATOM 1214 C CA . GLU A 1 163 ? 17.906 1.169 -27.953 1.00 85.19 163 GLU A CA 1
ATOM 1215 C C . GLU A 1 163 ? 18.523 2.557 -28.165 1.00 85.19 163 GLU A C 1
ATOM 1217 O O . GLU A 1 163 ? 17.805 3.530 -28.400 1.00 85.19 163 GLU A O 1
ATOM 1222 N N . THR A 1 164 ? 19.848 2.673 -28.076 1.00 86.88 164 THR A N 1
ATOM 1223 C CA . THR A 1 164 ? 20.537 3.966 -28.084 1.00 86.88 164 THR A CA 1
ATOM 1224 C C . THR A 1 164 ? 21.153 4.222 -29.446 1.00 86.88 164 THR A C 1
ATOM 1226 O O . THR A 1 164 ? 21.968 3.436 -29.917 1.00 86.88 164 THR A O 1
ATOM 1229 N N . ARG A 1 165 ? 20.826 5.352 -30.080 1.00 86.56 165 ARG A N 1
ATOM 1230 C CA . ARG A 1 165 ? 21.508 5.769 -31.311 1.00 86.56 165 ARG A CA 1
ATOM 1231 C C . ARG A 1 165 ? 22.958 6.123 -30.994 1.00 86.56 165 ARG A C 1
ATOM 1233 O O . ARG A 1 165 ? 23.213 7.025 -30.197 1.00 86.56 165 ARG A O 1
ATOM 1240 N N . TRP A 1 166 ? 23.892 5.448 -31.648 1.00 84.06 166 TRP A N 1
ATOM 1241 C CA . TRP A 1 166 ? 25.307 5.758 -31.557 1.00 84.06 166 TRP A CA 1
ATOM 1242 C C . TRP A 1 166 ? 25.549 7.168 -32.101 1.00 84.06 166 TRP A C 1
ATOM 1244 O O . TRP A 1 166 ? 25.270 7.470 -33.265 1.00 84.06 166 TRP A O 1
ATOM 1254 N N . LYS A 1 167 ? 26.028 8.049 -31.222 1.00 79.44 167 LYS A N 1
ATOM 1255 C CA . LYS A 1 167 ? 26.499 9.383 -31.580 1.00 79.44 167 LYS A CA 1
ATOM 1256 C C . LYS A 1 167 ? 28.011 9.414 -31.372 1.00 79.44 167 LYS A C 1
ATOM 1258 O O . LYS A 1 167 ? 28.439 9.383 -30.220 1.00 79.44 167 LYS A O 1
ATOM 1263 N N . PRO A 1 168 ? 28.811 9.451 -32.445 1.00 72.69 168 PRO A N 1
ATOM 1264 C CA . PRO A 1 168 ? 30.249 9.631 -32.312 1.00 72.69 168 PRO A CA 1
ATOM 1265 C C . PRO A 1 168 ? 30.559 10.988 -31.675 1.00 72.69 168 PRO A C 1
ATOM 1267 O O . PRO A 1 168 ? 30.062 12.015 -32.142 1.00 72.69 168 PRO A O 1
ATOM 1270 N N . ASP A 1 169 ? 31.382 10.993 -30.626 1.00 75.06 169 ASP A N 1
ATOM 1271 C CA . ASP A 1 169 ? 31.968 12.227 -30.105 1.00 75.06 169 ASP A CA 1
ATOM 1272 C C . ASP A 1 169 ? 33.148 12.624 -30.998 1.00 75.06 169 ASP A C 1
ATOM 1274 O O . ASP A 1 169 ? 34.071 11.838 -31.230 1.00 75.06 169 ASP A O 1
ATOM 1278 N N . PHE A 1 170 ? 33.111 13.844 -31.522 1.00 75.25 170 PHE A N 1
ATOM 1279 C CA . PHE A 1 170 ? 34.188 14.412 -32.317 1.00 75.25 170 PHE A CA 1
ATOM 1280 C C . PHE A 1 170 ? 34.714 15.658 -31.615 1.00 75.25 170 PHE A C 1
ATOM 1282 O O . PHE A 1 170 ? 34.022 16.674 -31.546 1.00 75.25 170 PHE A O 1
ATOM 1289 N N . ARG A 1 171 ? 35.979 15.633 -31.180 1.00 75.31 171 ARG A N 1
ATOM 1290 C CA . ARG A 1 171 ? 36.700 16.859 -30.803 1.00 75.31 171 ARG A CA 1
ATOM 1291 C C . ARG A 1 171 ? 37.827 17.118 -31.782 1.00 75.31 171 ARG A C 1
ATOM 1293 O O . ARG A 1 171 ? 38.622 16.230 -32.082 1.00 75.31 171 ARG A O 1
ATOM 1300 N N . ASN A 1 172 ? 37.877 18.347 -32.295 1.00 73.56 172 ASN A N 1
ATOM 1301 C CA . ASN A 1 172 ? 38.866 18.792 -33.282 1.00 73.56 172 ASN A CA 1
ATOM 1302 C C . ASN A 1 172 ? 38.963 17.859 -34.506 1.00 73.56 172 ASN A C 1
ATOM 1304 O O . ASN A 1 172 ? 40.054 17.556 -34.982 1.00 73.56 172 ASN A O 1
ATOM 1308 N N . GLY A 1 173 ? 37.820 17.351 -34.981 1.00 73.25 173 GLY A N 1
ATOM 1309 C CA . GLY A 1 173 ? 37.751 16.478 -36.158 1.00 73.25 173 GLY A CA 1
ATOM 1310 C C . GLY A 1 173 ? 38.273 15.051 -35.953 1.00 73.25 173 GLY A C 1
ATOM 1311 O O . GLY A 1 173 ? 38.333 14.295 -36.918 1.00 73.25 173 GLY A O 1
ATOM 1312 N N . LYS A 1 174 ? 38.632 14.654 -34.724 1.00 73.94 174 LYS A N 1
ATOM 1313 C CA . LYS A 1 174 ? 39.001 13.271 -34.392 1.00 73.94 174 LYS A CA 1
ATOM 1314 C C . LYS A 1 174 ? 37.872 12.585 -33.635 1.00 73.94 174 LYS A C 1
ATOM 1316 O O . LYS A 1 174 ? 37.334 13.155 -32.686 1.00 73.94 174 LYS A O 1
ATOM 1321 N N . LEU A 1 175 ? 37.542 11.364 -34.059 1.00 73.62 175 LEU A N 1
ATOM 1322 C CA . LEU A 1 175 ? 36.634 10.483 -33.332 1.00 73.62 175 LEU A CA 1
ATOM 1323 C C . LEU A 1 175 ? 37.259 10.161 -31.972 1.00 73.62 175 LEU A C 1
ATOM 1325 O O . LEU A 1 175 ? 38.316 9.534 -31.902 1.00 73.62 175 LEU A O 1
ATOM 1329 N N . LEU A 1 176 ? 36.607 10.599 -30.904 1.00 63.44 176 LEU A N 1
ATOM 1330 C CA . LEU A 1 176 ? 36.911 10.170 -29.550 1.00 63.44 176 LEU A CA 1
ATOM 1331 C C . LEU A 1 176 ? 36.145 8.876 -29.305 1.00 63.44 176 LEU A C 1
ATOM 1333 O O . LEU A 1 176 ? 34.959 8.881 -28.984 1.00 63.44 176 LEU A O 1
ATOM 1337 N N . VAL A 1 177 ? 36.827 7.749 -29.486 1.00 62.84 177 VAL A N 1
ATOM 1338 C CA . VAL A 1 177 ? 36.348 6.488 -28.925 1.00 62.84 177 VAL A CA 1
ATOM 1339 C C . VAL A 1 177 ? 36.660 6.558 -27.432 1.00 62.84 177 VAL A C 1
ATOM 1341 O O . VAL A 1 177 ? 37.827 6.504 -27.048 1.00 62.84 177 VAL A O 1
ATOM 1344 N N . LEU A 1 178 ? 35.640 6.760 -26.597 1.00 52.31 178 LEU A N 1
ATOM 1345 C CA . LEU A 1 178 ? 35.764 6.479 -25.168 1.00 52.31 178 LEU A CA 1
ATOM 1346 C C . LEU A 1 178 ? 35.889 4.956 -25.047 1.00 52.31 178 LEU A C 1
ATOM 1348 O O . LEU A 1 178 ? 34.910 4.247 -25.277 1.00 52.31 178 LEU A O 1
ATOM 1352 N N . LEU A 1 179 ? 37.117 4.484 -24.820 1.00 42.97 179 LEU A N 1
ATOM 1353 C CA . LEU A 1 179 ? 37.391 3.117 -24.371 1.00 42.97 179 LEU A CA 1
ATOM 1354 C C . LEU A 1 179 ? 36.902 2.944 -22.932 1.00 42.97 179 LEU A C 1
ATOM 1356 O O . LEU A 1 179 ? 37.086 3.901 -22.143 1.00 42.97 179 LEU A O 1
#

Foldseek 3Di:
DDQPQDEAEAEAAAPPLDDQVVVVVVLQPPQDADPNHGHDHYHYDYDFLQVDPVSDPEDPQWDWAGDRNDIDTHGDQQFDDPNRHGDQCVPPPVQWEPQWDWDGDGNDIDIGHDPQWDDDRRDNVHTDHDLVVQQAPPPWGWDDDDPDIDIGEDPQADDPRRPGGDDFDDDPNDGDDPD

pLDDT: mean 82.13, std 12.46, range [37.19, 98.06]

Sequence (179 aa):
MCSIATDFYIVFKENSKINPSELANVISTNNLIIQGQSIQNVTITDFNECARATDNTCNSNQNCINLYGTYTCQCKIGFTGSGCVDINERTTTEPCANKTVCSNTEGSYTCTCRIGYQGDPYSTSGCSVSCSTNYCLNGGTCTYENSGHIYICDKAYTGTICETRWKPDFRNGKLLVLL